Protein AF-W8CDF4-F1 (afdb_monomer_lite)

Organism: Ceratitis capitata (NCBI:txid7213)

Radius of gyration: 38.18 Å; chains: 1; bounding box: 43×51×110 Å

Structure (mmCIF, N/CA/C/O backbone):
data_AF-W8CDF4-F1
#
_entry.id   AF-W8CDF4-F1
#
loop_
_atom_site.group_PDB
_atom_site.id
_atom_site.type_symbol
_atom_site.label_atom_id
_atom_site.label_alt_id
_atom_site.label_comp_id
_atom_site.label_asym_id
_atom_site.label_entity_id
_atom_site.label_seq_id
_atom_site.pdbx_PDB_ins_code
_atom_site.Cartn_x
_atom_site.Cartn_y
_atom_site.Cartn_z
_atom_site.occupancy
_atom_site.B_iso_or_equiv
_atom_site.auth_seq_id
_atom_site.auth_comp_id
_atom_site.auth_asym_id
_atom_site.auth_atom_id
_atom_site.pdbx_PDB_model_num
ATOM 1 N N . MET A 1 1 ? 21.064 -39.417 17.242 1.00 45.31 1 MET A N 1
ATOM 2 C CA . MET A 1 1 ? 21.435 -37.992 17.401 1.00 45.31 1 MET A CA 1
ATOM 3 C C . MET A 1 1 ? 20.178 -37.207 17.745 1.00 45.31 1 MET A C 1
ATOM 5 O O . MET A 1 1 ? 19.441 -36.802 16.860 1.00 45.31 1 MET A O 1
ATOM 9 N N . ILE A 1 2 ? 19.868 -37.116 19.037 1.00 52.75 2 ILE A N 1
ATOM 10 C CA . ILE A 1 2 ? 18.638 -36.526 19.578 1.00 52.75 2 ILE A CA 1
ATOM 11 C C . ILE A 1 2 ? 19.080 -35.699 20.784 1.00 52.75 2 ILE A C 1
ATOM 13 O O . ILE A 1 2 ? 19.629 -36.291 21.708 1.00 52.75 2 ILE A O 1
ATOM 17 N N . ASN A 1 3 ? 18.894 -34.374 20.740 1.00 48.09 3 ASN A N 1
ATOM 18 C CA . ASN A 1 3 ? 18.614 -33.465 21.871 1.00 48.09 3 ASN A CA 1
ATOM 19 C C . ASN A 1 3 ? 19.157 -32.051 21.618 1.00 48.09 3 ASN A C 1
ATOM 21 O O . ASN A 1 3 ? 20.272 -31.725 22.007 1.00 48.09 3 ASN A O 1
ATOM 25 N N . LEU A 1 4 ? 18.323 -31.174 21.056 1.00 60.66 4 LEU A N 1
ATOM 26 C CA . LEU A 1 4 ? 18.522 -29.725 21.164 1.00 60.66 4 LEU A CA 1
ATOM 27 C C . LEU A 1 4 ? 17.171 -29.024 21.364 1.00 60.66 4 LEU A C 1
ATOM 29 O O . LEU A 1 4 ? 16.698 -28.251 20.540 1.00 60.66 4 LEU A O 1
ATOM 33 N N . ARG A 1 5 ? 16.490 -29.372 22.461 1.00 59.34 5 ARG A N 1
ATOM 34 C CA . ARG A 1 5 ? 15.192 -28.794 22.852 1.00 59.34 5 ARG A CA 1
ATOM 35 C C . ARG A 1 5 ? 15.085 -28.620 24.368 1.00 59.34 5 ARG A C 1
ATOM 37 O O . ARG A 1 5 ? 14.138 -29.084 24.986 1.00 59.34 5 ARG A O 1
ATOM 44 N N . ARG A 1 6 ? 16.065 -27.978 25.006 1.00 59.72 6 ARG A N 1
ATOM 45 C CA . ARG A 1 6 ? 15.986 -27.644 26.441 1.00 59.72 6 ARG A CA 1
ATOM 46 C C . ARG A 1 6 ? 16.781 -26.380 26.764 1.00 59.72 6 ARG A C 1
ATOM 48 O O . ARG A 1 6 ? 17.842 -26.497 27.350 1.00 59.72 6 ARG A O 1
ATOM 55 N N . ASN A 1 7 ? 16.309 -25.196 26.355 1.00 60.91 7 ASN A N 1
ATOM 56 C CA . ASN A 1 7 ? 16.620 -23.945 27.075 1.00 60.91 7 ASN A CA 1
ATOM 57 C C . ASN A 1 7 ? 15.863 -22.715 26.550 1.00 60.91 7 ASN A C 1
ATOM 59 O O . ASN A 1 7 ? 16.449 -21.729 26.118 1.00 60.91 7 ASN A O 1
ATOM 63 N N . TRP A 1 8 ? 14.533 -22.746 26.613 1.00 52.78 8 TRP A N 1
ATOM 64 C CA . TRP A 1 8 ? 13.737 -21.523 26.428 1.00 52.78 8 TRP A CA 1
ATOM 65 C C . TRP A 1 8 ? 12.799 -21.221 27.599 1.00 52.78 8 TRP A C 1
ATOM 67 O O . TRP A 1 8 ? 12.018 -20.281 27.549 1.00 52.78 8 TRP A O 1
ATOM 77 N N . PHE A 1 9 ? 12.895 -22.002 28.680 1.00 49.03 9 PHE A N 1
ATOM 78 C CA . PHE A 1 9 ? 11.944 -21.964 29.793 1.00 49.03 9 PHE A CA 1
ATOM 79 C C . PHE A 1 9 ? 12.512 -21.391 31.101 1.00 49.03 9 PHE A C 1
ATOM 81 O O . PHE A 1 9 ? 11.859 -21.458 32.134 1.00 49.03 9 PHE A O 1
ATOM 88 N N . THR A 1 10 ? 13.712 -20.805 31.081 1.00 55.94 10 THR A N 1
ATOM 89 C CA . THR A 1 10 ? 14.345 -20.201 32.271 1.00 55.94 10 THR A CA 1
ATOM 90 C C . THR A 1 10 ? 14.411 -18.674 32.231 1.00 55.94 10 THR A C 1
ATOM 92 O O . THR A 1 10 ? 14.919 -18.065 33.167 1.00 55.94 10 THR A O 1
ATOM 95 N N . PHE A 1 11 ? 13.850 -18.029 31.201 1.00 51.00 11 PHE A N 1
ATOM 96 C CA . PHE A 1 11 ? 13.780 -16.562 31.122 1.00 51.00 11 PHE A CA 1
ATOM 97 C C . PHE A 1 11 ? 12.501 -15.970 31.746 1.00 51.00 11 PHE A C 1
ATOM 99 O O . PHE A 1 11 ? 12.376 -14.759 31.892 1.00 51.00 11 PHE A O 1
ATOM 106 N N . ILE A 1 12 ? 11.552 -16.814 32.164 1.00 56.56 12 ILE A N 1
ATOM 107 C CA . ILE A 1 12 ? 10.276 -16.384 32.749 1.00 56.56 12 ILE A CA 1
ATOM 108 C C . ILE A 1 12 ? 10.202 -16.867 34.201 1.00 56.56 12 ILE A C 1
ATOM 110 O O . ILE A 1 12 ? 9.399 -17.723 34.554 1.00 56.56 12 ILE A O 1
ATOM 114 N N . LEU A 1 13 ? 11.057 -16.320 35.065 1.00 54.34 13 LEU A N 1
ATOM 115 C CA . LEU A 1 13 ? 10.781 -16.290 36.502 1.00 54.34 13 LEU A CA 1
ATOM 116 C C . LEU A 1 13 ? 10.901 -14.844 36.999 1.00 54.34 13 LEU A C 1
ATOM 118 O O . LEU A 1 13 ? 11.993 -14.272 36.949 1.00 54.34 13 LEU A O 1
ATOM 122 N N . PRO A 1 14 ? 9.815 -14.229 37.500 1.00 52.03 14 PRO A N 1
ATOM 123 C CA . PRO A 1 14 ? 9.914 -12.944 38.164 1.00 52.03 14 PRO A CA 1
ATOM 124 C C . PRO A 1 14 ? 10.648 -13.128 39.495 1.00 52.03 14 PRO A C 1
ATOM 126 O O . PRO A 1 14 ? 10.279 -13.940 40.343 1.00 52.03 14 PRO A O 1
ATOM 129 N N . LYS A 1 15 ? 11.713 -12.345 39.658 1.00 59.00 15 LYS A N 1
ATOM 130 C CA . LYS A 1 15 ? 12.520 -12.229 40.872 1.00 59.00 15 LYS A CA 1
ATOM 131 C C . LYS A 1 15 ? 11.612 -11.995 42.086 1.00 59.00 15 LYS A C 1
ATOM 133 O O . LYS A 1 15 ? 10.796 -11.074 42.094 1.00 59.00 15 LYS A O 1
ATOM 138 N N . ALA A 1 16 ? 11.768 -12.853 43.092 1.00 55.53 16 ALA A N 1
ATOM 139 C CA . ALA A 1 16 ? 11.028 -12.861 44.346 1.00 55.53 16 ALA A CA 1
ATOM 140 C C . ALA A 1 16 ? 10.880 -11.453 44.957 1.00 55.53 16 ALA A C 1
ATOM 142 O O . ALA A 1 16 ? 11.862 -10.778 45.273 1.00 55.53 16 ALA A O 1
ATOM 143 N N . ARG A 1 17 ? 9.630 -11.019 45.143 1.00 53.47 17 ARG A N 1
ATOM 144 C CA . ARG A 1 17 ? 9.269 -9.777 45.832 1.00 53.47 17 ARG A CA 1
ATOM 145 C C . ARG A 1 17 ? 9.309 -10.035 47.342 1.00 53.47 17 ARG A C 1
ATOM 147 O O . ARG A 1 17 ? 8.449 -10.732 47.873 1.00 53.47 17 ARG A O 1
ATOM 154 N N . LYS A 1 18 ? 10.324 -9.491 48.023 1.00 54.19 18 LYS A N 1
ATOM 155 C CA . LYS A 1 18 ? 10.425 -9.461 49.493 1.00 54.19 18 LYS A CA 1
ATOM 156 C C . LYS A 1 18 ? 9.148 -8.858 50.094 1.00 54.19 18 LYS A C 1
ATOM 158 O O . LYS A 1 18 ? 8.781 -7.736 49.756 1.00 54.19 18 LYS A O 1
ATOM 163 N N . GLN A 1 19 ? 8.519 -9.597 51.005 1.00 45.97 19 GLN A N 1
ATOM 164 C CA . GLN A 1 19 ? 7.455 -9.117 51.886 1.00 45.97 19 GLN A CA 1
ATOM 165 C C . GLN A 1 19 ? 8.044 -8.072 52.848 1.00 45.97 19 GLN A C 1
ATOM 167 O O . GLN A 1 19 ? 8.821 -8.399 53.746 1.00 45.97 19 GLN A O 1
ATOM 172 N N . GLY A 1 20 ? 7.726 -6.800 52.610 1.00 46.56 20 GLY A N 1
ATOM 173 C CA . GLY A 1 20 ? 8.010 -5.696 53.522 1.00 46.56 20 GLY A CA 1
ATOM 174 C C . GLY A 1 20 ? 6.997 -5.678 54.664 1.00 46.56 20 GLY A C 1
ATOM 175 O O . GLY A 1 20 ? 5.800 -5.830 54.445 1.00 46.56 20 GLY A O 1
ATOM 176 N N . LYS A 1 21 ? 7.515 -5.527 55.882 1.00 45.66 21 LYS A N 1
ATOM 177 C CA . LYS A 1 21 ? 6.813 -5.550 57.168 1.00 45.66 21 LYS A CA 1
ATOM 178 C C . LYS A 1 21 ? 5.630 -4.573 57.202 1.00 45.66 21 LYS A C 1
ATOM 180 O O . LYS A 1 21 ? 5.764 -3.414 56.822 1.00 45.66 21 LYS A O 1
ATOM 185 N N . MET A 1 22 ? 4.501 -5.057 57.715 1.00 45.03 22 MET A N 1
ATOM 186 C CA . MET A 1 22 ? 3.308 -4.272 58.024 1.00 45.03 22 MET A CA 1
ATOM 187 C C . MET A 1 22 ? 3.648 -3.220 59.086 1.00 45.03 22 MET A C 1
ATOM 189 O O . MET A 1 22 ? 3.918 -3.570 60.234 1.00 45.03 22 MET A O 1
ATOM 193 N N . SER A 1 23 ? 3.635 -1.939 58.720 1.00 52.31 23 SER A N 1
ATOM 194 C CA . SER A 1 23 ? 3.511 -0.860 59.694 1.00 52.31 23 SER A CA 1
ATOM 195 C C . SER A 1 23 ? 2.032 -0.710 60.047 1.00 52.31 23 SER A C 1
ATOM 197 O O . SER A 1 23 ? 1.179 -0.449 59.198 1.00 52.31 23 SER A O 1
ATOM 199 N N . THR A 1 24 ? 1.710 -0.908 61.320 1.00 56.47 24 THR A N 1
ATOM 200 C CA . THR A 1 24 ? 0.414 -0.554 61.897 1.00 56.47 24 THR A CA 1
ATOM 201 C C . THR A 1 24 ? 0.324 0.969 61.971 1.00 56.47 24 THR A C 1
ATOM 203 O O . THR A 1 24 ? 0.667 1.575 62.983 1.00 56.47 24 THR A O 1
ATOM 206 N N . ALA A 1 25 ? -0.079 1.600 60.869 1.00 54.47 25 ALA A N 1
ATOM 207 C CA . ALA A 1 25 ? -0.379 3.023 60.838 1.00 54.47 25 ALA A CA 1
ATOM 208 C C . ALA A 1 25 ? -1.721 3.274 61.545 1.00 54.47 25 ALA A C 1
ATOM 210 O O . ALA A 1 25 ? -2.770 2.766 61.142 1.00 54.47 25 ALA A O 1
ATOM 211 N N . SER A 1 26 ? -1.672 4.046 62.627 1.00 53.62 26 SER A N 1
ATOM 212 C CA . SER A 1 26 ? -2.832 4.581 63.329 1.00 53.62 26 SER A CA 1
ATOM 213 C C . SER A 1 26 ? -3.689 5.428 62.377 1.00 53.62 26 SER A C 1
ATOM 215 O O . SER A 1 26 ? -3.189 6.280 61.646 1.00 53.62 26 SER A O 1
ATOM 217 N N . LYS A 1 27 ? -5.005 5.182 62.364 1.00 54.00 27 LYS A N 1
ATOM 218 C CA . LYS A 1 27 ? -5.968 5.956 61.567 1.00 54.00 27 LYS A CA 1
ATOM 219 C C . LYS A 1 27 ? -6.146 7.356 62.181 1.00 54.00 27 LYS A C 1
ATOM 221 O O . LYS A 1 27 ? -6.582 7.423 63.333 1.00 54.00 27 LYS A O 1
ATOM 226 N N . PRO A 1 28 ? -5.912 8.464 61.452 1.00 56.19 28 PRO A N 1
ATOM 227 C CA . PRO A 1 28 ? -6.396 9.768 61.888 1.00 56.19 28 PRO A CA 1
ATOM 228 C C . PRO A 1 28 ? -7.931 9.786 61.796 1.00 56.19 28 PRO A C 1
ATOM 230 O O . PRO A 1 28 ? -8.514 9.532 60.739 1.00 56.19 28 PRO A O 1
ATOM 233 N N . LYS A 1 29 ? -8.601 10.048 62.923 1.00 55.38 29 LYS A N 1
ATOM 234 C CA . LYS A 1 29 ? -10.051 10.277 62.972 1.00 55.38 29 LYS A CA 1
ATOM 235 C C . LYS A 1 29 ? -10.336 11.634 62.317 1.00 55.38 29 LYS A C 1
ATOM 237 O O . LYS A 1 29 ? -9.898 12.647 62.849 1.00 55.38 29 LYS A O 1
ATOM 242 N N . GLY A 1 30 ? -11.049 11.650 61.185 1.00 63.34 30 GLY A N 1
ATOM 243 C CA . GLY A 1 30 ? -11.570 12.895 60.596 1.00 63.34 30 GLY A CA 1
ATOM 244 C C . GLY A 1 30 ? -11.452 13.082 59.079 1.00 63.34 30 GLY A C 1
ATOM 245 O O . GLY A 1 30 ? -11.533 14.217 58.629 1.00 63.34 30 GLY A O 1
ATOM 246 N N . GLN A 1 31 ? -11.265 12.032 58.270 1.00 64.62 31 GLN A N 1
ATOM 247 C CA . GLN A 1 31 ? -11.352 12.163 56.806 1.00 64.62 31 GLN A CA 1
ATOM 248 C C . GLN A 1 31 ? -12.710 11.646 56.301 1.00 64.62 31 GLN A C 1
ATOM 250 O O . GLN A 1 31 ? -13.099 10.540 56.694 1.00 64.62 31 GLN A O 1
ATOM 255 N N . PRO A 1 32 ? -13.443 12.401 55.449 1.00 71.44 32 PRO A N 1
ATOM 256 C CA . PRO A 1 32 ? -14.616 11.863 54.765 1.00 71.44 32 PRO A CA 1
ATOM 257 C C . PRO A 1 32 ? -14.196 10.642 53.931 1.00 71.44 32 PRO A C 1
ATOM 259 O O . PRO A 1 32 ? -13.045 10.584 53.487 1.00 71.44 32 PRO A O 1
ATOM 262 N N . PRO A 1 33 ? -15.089 9.653 53.733 1.00 72.81 33 PRO A N 1
ATOM 263 C CA . PRO A 1 33 ? -14.744 8.412 53.047 1.00 72.81 33 PRO A CA 1
ATOM 264 C C . PRO A 1 33 ? -14.064 8.711 51.701 1.00 72.81 33 PRO A C 1
ATOM 266 O O . PRO A 1 33 ? -14.503 9.632 51.000 1.00 72.81 33 PRO A O 1
ATOM 269 N N . PRO A 1 34 ? -12.999 7.971 51.326 1.00 70.75 34 PRO A N 1
ATOM 270 C CA . PRO A 1 34 ? -12.363 8.151 50.030 1.00 70.75 34 PRO A CA 1
ATOM 271 C C . PRO A 1 34 ? -13.440 8.000 48.961 1.00 70.75 34 PRO A C 1
ATOM 273 O O . PRO A 1 34 ? -14.129 6.980 48.906 1.00 70.75 34 PRO A O 1
ATOM 276 N N . LYS A 1 35 ? -13.623 9.048 48.150 1.00 67.50 35 LYS A N 1
ATOM 277 C CA . LYS A 1 35 ? -14.552 9.031 47.020 1.00 67.50 35 LYS A CA 1
ATOM 278 C C . LYS A 1 35 ? -14.172 7.823 46.169 1.00 67.50 35 LYS A C 1
ATOM 280 O O . LYS A 1 35 ? -13.078 7.797 45.607 1.00 67.50 35 LYS A O 1
ATOM 285 N N . LEU A 1 36 ? -15.032 6.804 46.151 1.00 65.38 36 LEU A N 1
ATOM 286 C CA . LEU A 1 36 ? -14.841 5.616 45.322 1.00 65.38 36 LEU A CA 1
ATOM 287 C C . LEU A 1 36 ? -14.533 6.092 43.893 1.00 65.38 36 LEU A C 1
ATOM 289 O O . LEU A 1 36 ? -15.204 7.024 43.429 1.00 65.38 36 LEU A O 1
ATOM 293 N N . PRO A 1 37 ? -13.524 5.523 43.205 1.00 64.75 37 PRO A N 1
ATOM 294 C CA . PRO A 1 37 ? -13.224 5.936 41.843 1.00 64.75 37 PRO A CA 1
ATOM 295 C C . PRO A 1 37 ? -14.497 5.791 40.995 1.00 64.75 37 PRO A C 1
ATOM 297 O O . PRO A 1 37 ? -15.246 4.826 41.191 1.00 64.75 37 PRO A O 1
ATOM 300 N N . PRO A 1 38 ? -14.788 6.759 40.108 1.00 68.75 38 PRO A N 1
ATOM 301 C CA . PRO A 1 38 ? -16.059 6.823 39.403 1.00 68.75 38 PRO A CA 1
ATOM 302 C C . PRO A 1 38 ? -16.352 5.499 38.684 1.00 68.75 38 PRO A C 1
ATOM 304 O O . PRO A 1 38 ? -15.612 5.077 37.803 1.00 68.75 38 PRO A O 1
ATOM 307 N N . GLN A 1 39 ? -17.462 4.885 39.110 1.00 66.56 39 GLN A N 1
ATOM 308 C CA . GLN A 1 39 ? -18.132 3.692 38.580 1.00 66.56 39 GLN A CA 1
ATOM 309 C C . GLN A 1 39 ? -17.306 2.396 38.630 1.00 66.56 39 GLN A C 1
ATOM 311 O O . GLN A 1 39 ? -16.483 2.139 37.772 1.00 66.56 39 GLN A O 1
ATOM 316 N N . LEU A 1 40 ? -17.576 1.514 39.599 1.00 68.19 40 LEU A N 1
ATOM 317 C CA . LEU A 1 40 ? -16.976 0.167 39.689 1.00 68.19 40 LEU A CA 1
ATOM 318 C C . LEU A 1 40 ? -17.716 -0.888 38.839 1.00 68.19 40 LEU A C 1
ATOM 320 O O . LEU A 1 40 ? -17.178 -1.961 38.582 1.00 68.19 40 LEU A O 1
ATOM 324 N N . MET A 1 41 ? -18.931 -0.581 38.373 1.00 61.06 41 MET A N 1
ATOM 325 C CA . MET A 1 41 ? -19.806 -1.495 37.630 1.00 61.06 41 MET A CA 1
ATOM 326 C C . MET A 1 41 ? -20.114 -0.886 36.256 1.00 61.06 41 MET A C 1
ATOM 328 O O . MET A 1 41 ? -20.687 0.196 36.215 1.00 61.06 41 MET A O 1
ATOM 332 N N . HIS A 1 42 ? -19.749 -1.591 35.170 1.00 64.00 42 HIS A N 1
ATOM 333 C CA . HIS A 1 42 ? -19.799 -1.243 33.720 1.00 64.00 42 HIS A CA 1
ATOM 334 C C . HIS A 1 42 ? -18.456 -0.965 33.009 1.00 64.00 42 HIS A C 1
ATOM 336 O O . HIS A 1 42 ? -18.420 -0.960 31.775 1.00 64.00 42 HIS A O 1
ATOM 342 N N . ASN A 1 43 ? -17.330 -0.870 33.725 1.00 77.62 43 ASN A N 1
ATOM 343 C CA . ASN A 1 43 ? -16.019 -0.615 33.099 1.00 77.62 43 ASN A CA 1
ATOM 344 C C . ASN A 1 43 ? -15.564 -1.716 32.134 1.00 77.62 43 ASN A C 1
ATOM 346 O O . ASN A 1 43 ? -15.033 -1.416 31.068 1.00 77.62 43 ASN A O 1
ATOM 350 N N . HIS A 1 44 ? -15.806 -2.988 32.469 1.00 82.12 44 HIS A N 1
ATOM 351 C CA . HIS A 1 44 ? -15.404 -4.121 31.630 1.00 82.12 44 HIS A CA 1
ATOM 352 C C . HIS A 1 44 ? -16.057 -4.069 30.240 1.00 82.12 44 HIS A C 1
ATOM 354 O O . HIS A 1 44 ? -15.377 -4.224 29.229 1.00 82.12 44 HIS A O 1
ATOM 360 N N . ARG A 1 45 ? -17.367 -3.786 30.168 1.00 84.12 45 ARG A N 1
ATOM 361 C CA . ARG A 1 45 ? -18.096 -3.707 28.891 1.00 84.12 45 ARG A CA 1
ATOM 362 C C . ARG A 1 45 ? -17.608 -2.530 28.047 1.00 84.12 45 ARG A C 1
ATOM 364 O O . ARG A 1 45 ? -17.397 -2.685 26.849 1.00 84.12 45 ARG A O 1
ATOM 371 N N . GLN A 1 46 ? -17.380 -1.373 28.665 1.00 85.75 46 GLN A N 1
ATOM 372 C CA . GLN A 1 46 ? -16.849 -0.201 27.965 1.00 85.75 46 GLN A CA 1
ATOM 373 C C . GLN A 1 46 ? -15.393 -0.394 27.507 1.00 85.75 46 GLN A C 1
ATOM 375 O O . GLN A 1 46 ? -15.012 0.138 26.464 1.00 85.75 46 GLN A O 1
ATOM 380 N N . MET A 1 47 ? -14.581 -1.151 28.254 1.00 86.12 47 MET A N 1
ATOM 381 C CA . MET A 1 47 ? -13.225 -1.550 27.852 1.00 86.12 47 MET A CA 1
ATOM 382 C C . MET A 1 47 ? -13.230 -2.574 26.712 1.00 86.12 47 MET A C 1
ATOM 384 O O . MET A 1 47 ? -12.448 -2.450 25.774 1.00 86.12 47 MET A O 1
ATOM 388 N N . ALA A 1 48 ? -14.138 -3.548 26.733 1.00 90.25 48 ALA A N 1
ATOM 389 C CA . ALA A 1 48 ? -14.270 -4.504 25.639 1.00 90.25 48 ALA A CA 1
ATOM 390 C C . ALA A 1 48 ? -14.691 -3.803 24.336 1.00 90.25 48 ALA A C 1
ATOM 392 O O . ALA A 1 48 ? -14.060 -3.998 23.301 1.00 90.25 48 ALA A O 1
ATOM 393 N N . LEU A 1 49 ? -15.693 -2.920 24.391 1.00 91.50 49 LEU A N 1
ATOM 394 C CA . LEU A 1 49 ? -16.192 -2.221 23.202 1.00 91.50 49 LEU A CA 1
ATOM 395 C C . LEU A 1 49 ? -15.145 -1.297 22.569 1.00 91.50 49 LEU A C 1
ATOM 397 O O . LEU A 1 49 ? -14.986 -1.313 21.351 1.00 91.50 49 LEU A O 1
ATOM 401 N N . ARG A 1 50 ? -14.386 -0.538 23.374 1.00 91.88 50 ARG A N 1
ATOM 402 C CA . ARG A 1 50 ? -13.297 0.302 22.840 1.00 91.88 50 ARG A CA 1
ATOM 403 C C . ARG A 1 50 ? -12.191 -0.544 22.200 1.00 91.88 50 ARG A C 1
ATOM 405 O O . ARG A 1 50 ? -11.696 -0.183 21.141 1.00 91.88 50 ARG A O 1
ATOM 412 N N . ASN A 1 51 ? -11.850 -1.691 22.789 1.00 94.50 51 ASN 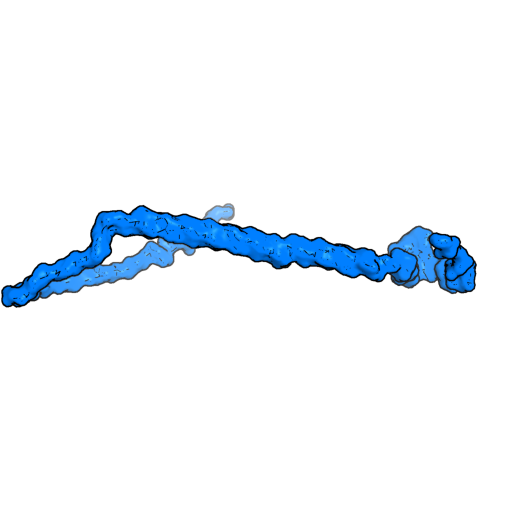A N 1
ATOM 413 C CA . ASN A 1 51 ? -10.814 -2.568 22.245 1.00 94.50 51 ASN A CA 1
ATOM 414 C C . ASN A 1 51 ? -11.261 -3.201 20.923 1.00 94.50 51 ASN A C 1
ATOM 416 O O . ASN A 1 51 ? -10.478 -3.252 19.979 1.00 94.50 51 ASN A O 1
ATOM 420 N N . VAL A 1 52 ? -12.526 -3.621 20.827 1.00 95.38 52 VAL A N 1
ATOM 421 C CA . VAL A 1 52 ? -13.112 -4.130 19.578 1.00 95.38 52 VAL A CA 1
ATOM 422 C C . VAL A 1 52 ? -13.144 -3.036 18.508 1.00 95.38 52 VAL A C 1
ATOM 424 O O . VAL A 1 52 ? -12.761 -3.297 17.373 1.00 95.38 52 VAL A O 1
ATOM 427 N N . ALA A 1 53 ? -13.520 -1.802 18.859 1.00 95.62 53 ALA A N 1
ATOM 428 C CA . ALA A 1 53 ? -13.512 -0.681 17.918 1.00 95.62 53 ALA A CA 1
ATOM 429 C C . ALA A 1 53 ? -12.100 -0.390 17.37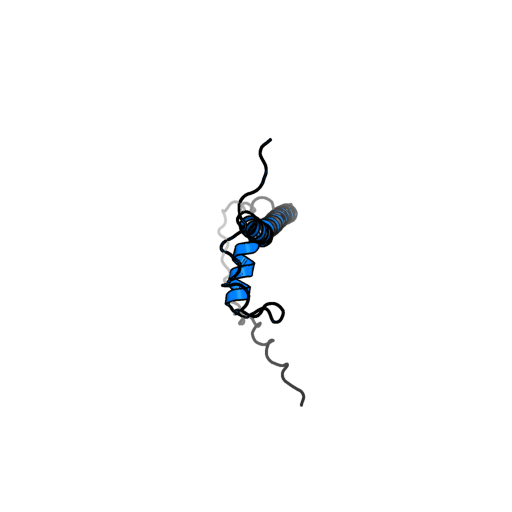7 1.00 95.62 53 ALA A C 1
ATOM 431 O O . ALA A 1 53 ? -11.920 -0.226 16.170 1.00 95.62 53 ALA A O 1
ATOM 432 N N . VAL A 1 54 ? -11.086 -0.398 18.249 1.00 96.75 54 VAL A N 1
ATOM 433 C CA . VAL A 1 54 ? -9.680 -0.236 17.846 1.00 96.75 54 VAL A CA 1
ATOM 434 C C . VAL A 1 54 ? -9.213 -1.407 16.979 1.00 96.75 54 VAL A C 1
ATOM 436 O O . VAL A 1 54 ? -8.529 -1.181 15.984 1.00 96.75 54 VAL A O 1
ATOM 439 N N . ALA A 1 55 ? -9.604 -2.641 17.306 1.00 96.25 55 ALA A N 1
ATOM 440 C CA . ALA A 1 55 ? -9.260 -3.823 16.517 1.00 96.25 55 ALA A CA 1
ATOM 441 C C . ALA A 1 55 ? -9.886 -3.795 15.113 1.00 96.25 55 ALA A C 1
ATOM 443 O O . ALA A 1 55 ? -9.219 -4.114 14.132 1.00 96.25 55 ALA A O 1
ATOM 444 N N . VAL A 1 56 ? -11.146 -3.371 14.990 1.00 97.06 56 VAL A N 1
ATOM 445 C CA . VAL A 1 56 ? -11.801 -3.215 13.682 1.00 97.06 56 VAL A CA 1
ATOM 446 C C . VAL A 1 56 ? -11.131 -2.100 12.879 1.00 97.06 56 VAL A C 1
ATOM 448 O O . VAL A 1 56 ? -10.829 -2.289 11.700 1.00 97.06 56 VAL A O 1
ATOM 451 N N . GLY A 1 57 ? -10.832 -0.965 13.518 1.00 97.44 57 GLY A N 1
ATOM 452 C CA . GLY A 1 57 ? -10.117 0.137 12.876 1.00 97.44 57 GLY A CA 1
ATOM 453 C C . GLY A 1 57 ? -8.733 -0.278 12.371 1.00 97.44 57 GLY A C 1
ATOM 454 O O . GLY A 1 57 ? -8.381 0.015 11.228 1.00 97.44 57 GLY A O 1
ATOM 455 N N . SER A 1 58 ? -7.967 -1.015 13.177 1.00 95.75 58 SER A N 1
ATOM 456 C CA . SER A 1 58 ? -6.632 -1.479 12.792 1.00 95.75 58 SER A CA 1
ATOM 457 C C . SER A 1 58 ? -6.672 -2.555 11.706 1.00 95.75 58 SER A C 1
ATOM 459 O O . SER A 1 58 ? -5.836 -2.526 10.804 1.00 95.75 58 SER A O 1
ATOM 461 N N . ALA A 1 59 ? -7.663 -3.452 11.724 1.00 96.50 59 ALA A N 1
ATOM 462 C CA . ALA A 1 59 ? -7.856 -4.451 10.676 1.00 96.50 59 ALA A CA 1
ATOM 463 C C . ALA A 1 59 ? -8.170 -3.799 9.318 1.00 96.50 59 ALA A C 1
ATOM 465 O O . ALA A 1 59 ? -7.543 -4.134 8.309 1.00 96.50 59 ALA A O 1
ATOM 466 N N . LEU A 1 60 ? -9.087 -2.826 9.292 1.00 96.69 60 LEU A N 1
ATOM 467 C CA . LEU A 1 60 ? -9.408 -2.072 8.077 1.00 96.69 60 LEU A CA 1
ATOM 468 C C . LEU A 1 60 ? -8.209 -1.256 7.589 1.00 96.69 60 LEU A C 1
ATOM 470 O O . LEU A 1 60 ? -7.920 -1.244 6.391 1.00 96.69 60 LEU A O 1
ATOM 474 N N . PHE A 1 61 ? -7.475 -0.627 8.507 1.00 97.06 61 PHE A N 1
ATOM 475 C CA . PHE A 1 61 ? -6.268 0.120 8.171 1.00 97.06 61 PHE A CA 1
ATOM 476 C C . PHE A 1 61 ? -5.192 -0.781 7.558 1.00 97.06 61 PHE A C 1
ATOM 478 O O . PHE A 1 61 ? -4.632 -0.445 6.516 1.00 97.06 61 PHE A O 1
ATOM 485 N N . ALA A 1 62 ? -4.940 -1.952 8.147 1.00 95.00 62 ALA A N 1
ATOM 486 C CA . ALA A 1 62 ? -3.977 -2.917 7.627 1.00 95.00 62 ALA A CA 1
ATOM 487 C C . ALA A 1 62 ? -4.370 -3.422 6.228 1.00 95.00 62 ALA A C 1
ATOM 489 O O . ALA A 1 62 ? -3.533 -3.449 5.322 1.00 95.00 62 ALA A O 1
ATOM 490 N N . ALA A 1 63 ? -5.647 -3.758 6.020 1.00 94.50 63 ALA A N 1
ATOM 491 C CA . ALA A 1 63 ? -6.154 -4.178 4.715 1.00 94.50 63 ALA A CA 1
ATOM 492 C C . ALA A 1 63 ? -6.028 -3.063 3.662 1.00 94.50 63 ALA A C 1
ATOM 494 O O . ALA A 1 63 ? -5.579 -3.309 2.537 1.00 94.50 63 ALA A O 1
ATOM 495 N N . MET A 1 64 ? -6.368 -1.824 4.029 1.00 95.12 64 MET A N 1
ATOM 496 C CA . MET A 1 64 ? -6.246 -0.662 3.151 1.00 95.12 64 MET A CA 1
ATOM 497 C C . MET A 1 64 ? -4.783 -0.380 2.798 1.00 95.12 64 MET A C 1
ATOM 499 O O . MET A 1 64 ? -4.459 -0.211 1.620 1.00 95.12 64 MET A O 1
ATOM 503 N N . ALA A 1 65 ? -3.892 -0.395 3.790 1.00 95.44 65 ALA A N 1
ATOM 504 C CA . ALA A 1 65 ? -2.461 -0.211 3.591 1.00 95.44 65 ALA A CA 1
ATOM 505 C C . ALA A 1 65 ? -1.901 -1.275 2.640 1.00 95.44 65 ALA A C 1
ATOM 507 O O . ALA A 1 65 ? -1.260 -0.936 1.646 1.00 95.44 65 ALA A O 1
ATOM 508 N N . PHE A 1 66 ? -2.213 -2.554 2.860 1.00 94.69 66 PHE A N 1
ATOM 509 C CA . PHE A 1 66 ? -1.753 -3.626 1.979 1.00 94.69 66 PHE A CA 1
ATOM 510 C C . PHE A 1 66 ? -2.297 -3.479 0.550 1.00 94.69 66 PHE A C 1
ATOM 512 O O . PHE A 1 66 ? -1.565 -3.646 -0.429 1.00 94.69 66 PHE A O 1
ATOM 519 N N . HIS A 1 67 ? -3.564 -3.093 0.396 1.00 92.25 67 HIS A N 1
ATOM 520 C CA . HIS A 1 67 ? -4.152 -2.882 -0.922 1.00 92.25 67 HIS A CA 1
ATOM 521 C C . HIS A 1 67 ? -3.486 -1.720 -1.683 1.00 92.25 67 HIS A C 1
ATOM 523 O O . HIS A 1 67 ? -3.203 -1.841 -2.881 1.00 92.25 67 HIS A O 1
ATOM 529 N N . LEU A 1 68 ? -3.202 -0.608 -1.001 1.00 93.94 68 LEU A N 1
ATOM 530 C CA . LEU A 1 68 ? -2.571 0.565 -1.606 1.00 93.94 68 LEU A CA 1
ATOM 531 C C . LEU A 1 68 ? -1.079 0.353 -1.886 1.00 93.94 68 LEU A C 1
ATOM 533 O O . LEU A 1 68 ? -0.629 0.694 -2.977 1.00 93.94 68 LEU A O 1
ATOM 537 N N . LEU A 1 69 ? -0.326 -0.223 -0.947 1.00 92.62 69 LEU A N 1
ATOM 538 C CA . LEU A 1 69 ? 1.124 -0.397 -1.079 1.00 92.62 69 LEU A CA 1
ATOM 539 C C . LEU A 1 69 ? 1.532 -1.634 -1.880 1.00 92.62 69 LEU A C 1
ATOM 541 O O . LEU A 1 69 ? 2.615 -1.634 -2.454 1.00 92.62 69 LEU A O 1
ATOM 545 N N . HIS A 1 70 ? 0.715 -2.686 -1.938 1.00 91.94 70 HIS A N 1
ATOM 546 C CA . HIS A 1 70 ? 1.101 -3.919 -2.630 1.00 91.94 70 HIS A CA 1
ATOM 547 C C . HIS A 1 70 ? 0.364 -4.109 -3.957 1.00 91.94 70 HIS A C 1
ATOM 549 O O . HIS A 1 70 ? 0.987 -4.322 -5.000 1.00 91.94 70 HIS A O 1
ATOM 555 N N . ASN A 1 71 ? -0.967 -3.997 -3.953 1.00 89.25 71 ASN A N 1
ATOM 556 C CA . ASN A 1 71 ? -1.771 -4.358 -5.123 1.00 89.25 71 ASN A CA 1
ATOM 557 C C . ASN A 1 71 ? -1.788 -3.258 -6.189 1.00 89.25 71 ASN A C 1
ATOM 559 O O . ASN A 1 71 ? -1.630 -3.540 -7.381 1.00 89.25 71 ASN A O 1
ATOM 563 N N . LYS A 1 72 ? -1.953 -1.994 -5.784 1.00 90.31 72 LYS A N 1
ATOM 564 C CA . LYS A 1 72 ? -1.983 -0.867 -6.728 1.00 90.31 72 LYS A CA 1
ATOM 565 C C . LYS A 1 72 ? -0.665 -0.624 -7.478 1.00 90.31 72 LYS A C 1
ATOM 567 O O . LYS A 1 72 ? -0.751 -0.435 -8.693 1.00 90.31 72 LYS A O 1
ATOM 572 N N . PRO A 1 73 ? 0.537 -0.653 -6.868 1.00 92.31 73 PRO A N 1
ATOM 573 C CA . PRO A 1 73 ? 1.762 -0.390 -7.619 1.00 92.31 73 PRO A CA 1
ATOM 574 C C . PRO A 1 73 ? 2.079 -1.483 -8.633 1.00 92.31 73 PRO A C 1
ATOM 576 O O . PRO A 1 73 ? 2.627 -1.163 -9.681 1.00 92.31 73 PRO A O 1
ATOM 579 N N . LYS A 1 74 ? 1.693 -2.744 -8.387 1.00 90.56 74 LYS A N 1
ATOM 580 C CA . LYS A 1 74 ? 1.806 -3.805 -9.399 1.00 90.56 74 LYS A CA 1
ATOM 581 C C . LYS A 1 74 ? 1.000 -3.441 -10.645 1.00 90.56 74 LYS A C 1
ATOM 583 O O . LYS A 1 74 ? 1.564 -3.347 -11.728 1.00 90.56 74 LYS A O 1
ATOM 588 N N . LYS A 1 75 ? -0.291 -3.136 -10.478 1.00 91.44 75 LYS A N 1
ATOM 589 C CA . LYS A 1 75 ? -1.170 -2.735 -11.591 1.00 91.44 75 LYS A CA 1
ATOM 590 C C . LYS A 1 75 ? -0.681 -1.467 -12.297 1.00 91.44 75 LYS A C 1
ATOM 592 O O . LYS A 1 75 ? -0.709 -1.407 -13.520 1.00 91.44 75 LYS A O 1
ATOM 597 N N . LYS A 1 76 ? -0.198 -0.479 -11.534 1.00 92.56 76 LYS A N 1
ATOM 598 C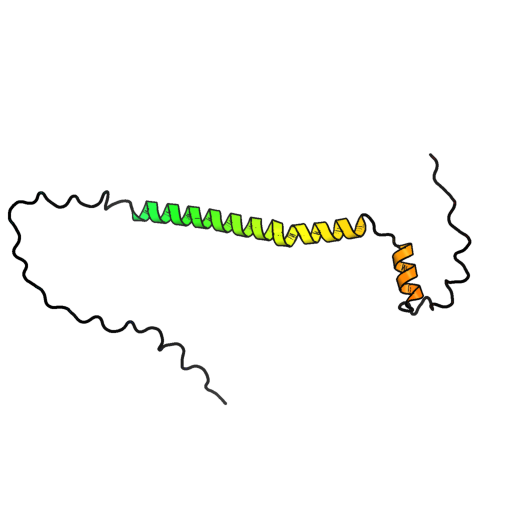 CA . LYS A 1 76 ? 0.369 0.762 -12.075 1.00 92.56 76 LYS A CA 1
ATOM 599 C C . LYS A 1 76 ? 1.610 0.490 -12.929 1.00 92.56 76 LYS A C 1
ATOM 601 O O . LYS A 1 76 ? 1.637 0.931 -14.064 1.00 92.56 76 LYS A O 1
ATOM 606 N N . LYS A 1 77 ? 2.576 -0.294 -12.439 1.00 91.44 77 LYS A N 1
ATOM 607 C CA . LYS A 1 77 ? 3.790 -0.645 -13.197 1.00 91.44 77 LYS A CA 1
ATOM 608 C C . LYS A 1 77 ? 3.474 -1.362 -14.507 1.00 91.44 77 LYS A C 1
ATOM 610 O O . LYS A 1 77 ? 4.043 -1.001 -15.524 1.00 91.44 77 LYS A O 1
ATOM 615 N N . TYR A 1 78 ? 2.557 -2.332 -14.495 1.00 90.50 78 TYR A N 1
ATOM 616 C CA . TYR A 1 78 ? 2.145 -3.015 -15.727 1.00 90.50 78 TYR A CA 1
ATOM 617 C C . TYR A 1 78 ? 1.482 -2.057 -16.719 1.00 90.50 78 TYR A C 1
ATOM 619 O O . TYR A 1 78 ? 1.819 -2.066 -17.897 1.00 90.50 78 TYR A O 1
ATOM 627 N N . ARG A 1 79 ? 0.576 -1.195 -16.250 1.00 93.62 79 ARG A N 1
ATOM 628 C CA . ARG A 1 79 ? -0.065 -0.195 -17.109 1.00 93.62 79 ARG A CA 1
ATOM 629 C C . ARG A 1 79 ? 0.951 0.784 -17.696 1.00 93.62 79 ARG A C 1
ATOM 631 O O . ARG A 1 79 ? 0.908 1.043 -18.888 1.00 93.62 79 ARG A O 1
ATOM 638 N N . ASP A 1 80 ? 1.839 1.312 -16.863 1.00 91.44 80 ASP A N 1
ATOM 639 C CA . ASP A 1 80 ? 2.834 2.304 -17.271 1.00 91.44 80 ASP A CA 1
ATOM 640 C C . ASP A 1 80 ? 3.897 1.669 -18.203 1.00 91.44 80 ASP A C 1
ATOM 642 O O . ASP A 1 80 ? 4.425 2.342 -19.084 1.00 91.44 80 ASP A O 1
ATOM 646 N N . PHE A 1 81 ? 4.175 0.365 -18.054 1.00 90.62 81 PHE A N 1
ATOM 647 C CA . PHE A 1 81 ? 5.019 -0.397 -18.979 1.00 90.62 81 PHE A CA 1
ATOM 648 C C . PHE A 1 81 ? 4.371 -0.487 -20.362 1.00 90.62 81 PHE A C 1
ATOM 650 O O . PHE A 1 81 ? 5.011 -0.128 -21.339 1.00 90.62 81 PHE A O 1
ATOM 657 N N . TYR A 1 82 ? 3.099 -0.894 -20.445 1.00 91.25 82 TYR A N 1
ATOM 658 C CA . TYR A 1 82 ? 2.410 -1.075 -21.728 1.00 91.25 82 TYR A CA 1
ATOM 659 C C . TYR A 1 82 ? 1.885 0.214 -22.367 1.00 91.25 82 TYR A C 1
ATOM 661 O O . TYR A 1 82 ? 1.576 0.204 -23.552 1.00 91.25 82 TYR A O 1
ATOM 669 N N . SER A 1 83 ? 1.791 1.329 -21.638 1.00 91.56 83 SER A N 1
ATOM 670 C CA . SER A 1 83 ? 1.292 2.585 -22.212 1.00 91.56 83 SER A CA 1
ATOM 671 C C . SER A 1 83 ? 2.235 3.203 -23.245 1.00 91.56 83 SER A C 1
ATOM 673 O O . SER A 1 83 ? 1.770 3.902 -24.134 1.00 91.56 83 SER A O 1
ATOM 675 N N . ASN A 1 84 ? 3.543 2.968 -23.119 1.00 89.19 84 ASN A N 1
ATOM 676 C CA . ASN A 1 84 ? 4.567 3.475 -24.041 1.00 89.19 84 ASN A CA 1
ATOM 677 C C . ASN A 1 84 ? 5.436 2.335 -24.597 1.00 89.19 84 ASN A C 1
ATOM 679 O O . ASN A 1 84 ? 6.582 2.560 -24.986 1.00 89.19 84 ASN A O 1
ATOM 683 N N . TYR A 1 85 ? 4.935 1.097 -24.550 1.00 90.69 85 TYR A N 1
ATOM 684 C CA . TYR A 1 85 ? 5.675 -0.057 -25.043 1.00 90.69 85 TYR A CA 1
ATOM 685 C C . TYR A 1 85 ? 5.590 -0.122 -26.562 1.00 90.69 85 TYR A C 1
ATOM 687 O O . TYR A 1 85 ? 4.502 -0.270 -27.112 1.00 90.69 85 TYR A O 1
ATOM 695 N N . ASP A 1 86 ? 6.747 -0.066 -27.211 1.00 91.06 86 ASP A N 1
ATOM 696 C CA . ASP A 1 86 ? 6.886 -0.304 -28.641 1.00 91.06 86 ASP A CA 1
ATOM 697 C C . ASP A 1 86 ? 7.433 -1.730 -28.874 1.00 91.06 86 ASP A C 1
ATOM 699 O O . ASP A 1 86 ? 8.575 -2.022 -28.479 1.00 91.06 86 ASP A O 1
ATOM 703 N N . PRO A 1 87 ? 6.624 -2.644 -29.447 1.00 89.25 87 PRO A N 1
ATOM 704 C CA . PRO A 1 87 ? 7.018 -4.032 -29.648 1.00 89.25 87 PRO A CA 1
ATOM 705 C C . PRO A 1 87 ? 8.192 -4.173 -30.623 1.00 89.25 87 PRO A C 1
ATOM 707 O O . PRO A 1 87 ? 9.088 -4.972 -30.342 1.00 89.25 87 PRO A O 1
ATOM 710 N N . GLU A 1 88 ? 8.247 -3.379 -31.691 1.00 88.38 88 GLU A N 1
ATOM 711 C CA . GLU A 1 88 ? 9.276 -3.490 -32.735 1.00 88.38 88 GLU A CA 1
ATOM 712 C C . GLU A 1 88 ? 10.643 -3.075 -32.191 1.00 88.38 88 GLU A C 1
ATOM 714 O O . GLU A 1 88 ? 11.602 -3.847 -32.240 1.00 88.38 88 GLU A O 1
ATOM 719 N N . LYS A 1 89 ? 10.718 -1.935 -31.498 1.00 88.94 89 LYS A N 1
ATOM 720 C CA . LYS A 1 89 ? 11.955 -1.490 -30.836 1.00 88.94 89 LYS A CA 1
ATOM 721 C C . LYS A 1 89 ? 12.469 -2.479 -29.787 1.00 88.94 89 LYS A C 1
ATOM 723 O O . LYS A 1 89 ? 13.678 -2.650 -29.608 1.00 88.94 89 LYS A O 1
ATOM 728 N N . SER A 1 90 ? 11.562 -3.117 -29.046 1.00 87.00 90 SER A N 1
ATOM 729 C CA . SER A 1 90 ? 11.938 -4.132 -28.056 1.00 87.00 90 SER A CA 1
ATOM 730 C C . SER A 1 90 ? 12.507 -5.391 -28.713 1.00 87.00 90 SER A C 1
ATOM 732 O O . SER A 1 90 ? 13.463 -5.972 -28.194 1.00 87.00 90 SER A O 1
ATOM 734 N N . PHE A 1 91 ? 11.932 -5.772 -29.854 1.00 86.56 91 PHE A N 1
ATOM 735 C CA . PHE A 1 91 ? 12.315 -6.926 -30.645 1.00 86.56 91 PHE A CA 1
ATOM 736 C C . PHE A 1 91 ? 13.674 -6.709 -31.304 1.00 86.56 91 PHE A C 1
ATOM 738 O O . PHE A 1 91 ? 14.560 -7.538 -31.104 1.00 86.56 91 PHE A O 1
ATOM 745 N N . MET A 1 92 ? 13.889 -5.563 -31.953 1.00 84.25 92 MET A N 1
ATOM 746 C CA . MET A 1 92 ? 15.173 -5.232 -32.578 1.00 84.25 92 MET A CA 1
ATOM 747 C C . MET A 1 92 ? 16.310 -5.218 -31.555 1.00 84.25 92 MET A C 1
ATOM 749 O O . MET A 1 92 ? 17.335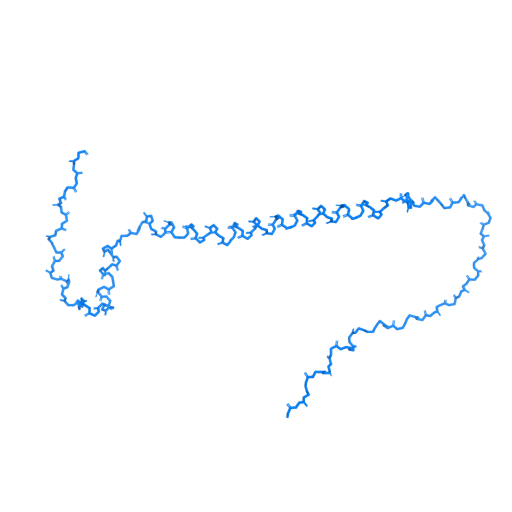 -5.853 -31.774 1.00 84.25 92 MET A O 1
ATOM 753 N N . ARG A 1 93 ? 16.093 -4.664 -30.352 1.00 85.50 93 ARG A N 1
ATOM 754 C CA . ARG A 1 93 ? 17.085 -4.740 -29.260 1.00 85.50 93 ARG A CA 1
ATOM 755 C C . ARG A 1 93 ? 17.419 -6.181 -28.844 1.00 85.50 93 ARG A C 1
ATOM 757 O O . ARG A 1 93 ? 18.544 -6.461 -28.434 1.00 85.50 93 ARG A O 1
ATOM 764 N N . MET A 1 94 ? 16.444 -7.091 -28.874 1.00 82.75 94 MET A N 1
ATOM 765 C CA . MET A 1 94 ? 16.665 -8.502 -28.525 1.00 82.75 94 MET A CA 1
ATOM 766 C C . MET A 1 94 ? 17.328 -9.284 -29.663 1.00 82.75 94 MET A C 1
ATOM 768 O O . MET A 1 94 ? 18.136 -10.177 -29.400 1.00 82.75 94 MET A O 1
ATOM 772 N N . ALA A 1 95 ? 17.013 -8.935 -30.906 1.00 84.19 95 ALA A N 1
ATOM 773 C CA . ALA A 1 95 ? 17.577 -9.558 -32.088 1.00 84.19 95 ALA A CA 1
A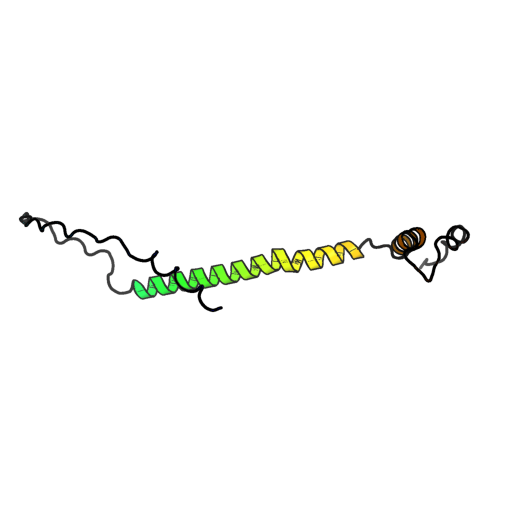TOM 774 C C . ALA A 1 95 ? 19.029 -9.115 -32.328 1.00 84.19 95 ALA A C 1
ATOM 776 O O . ALA A 1 95 ? 19.901 -9.961 -32.508 1.00 84.19 95 ALA A O 1
ATOM 777 N N . GLU A 1 96 ? 19.328 -7.820 -32.183 1.00 80.94 96 GLU A N 1
ATOM 778 C CA . GLU A 1 96 ? 20.696 -7.277 -32.181 1.00 80.94 96 GLU A CA 1
ATOM 779 C C . GLU A 1 96 ? 21.556 -7.876 -31.062 1.00 80.94 96 GLU A C 1
ATOM 781 O O . GLU A 1 96 ? 22.751 -8.106 -31.240 1.00 80.94 96 GLU A O 1
ATOM 786 N N . GLY A 1 97 ? 20.941 -8.161 -29.910 1.00 81.31 97 GLY A N 1
ATOM 787 C CA . GLY A 1 97 ? 21.595 -8.826 -28.785 1.00 81.31 97 GLY A CA 1
ATOM 788 C C . GLY A 1 97 ? 21.883 -10.313 -29.010 1.00 81.31 97 GLY A C 1
ATOM 789 O O . GLY A 1 97 ? 22.473 -10.943 -28.135 1.00 81.31 97 GLY A O 1
ATOM 790 N N . GLY A 1 98 ? 21.458 -10.891 -30.139 1.00 80.88 98 GLY A N 1
ATOM 791 C CA . GLY A 1 98 ? 21.671 -12.303 -30.457 1.00 80.88 98 GLY A CA 1
ATOM 792 C C . GLY A 1 98 ? 20.937 -13.268 -29.521 1.00 80.88 98 GLY A C 1
ATOM 793 O O . GLY A 1 98 ? 21.291 -14.442 -29.452 1.00 80.88 98 GLY A O 1
ATOM 794 N N . TYR A 1 99 ? 19.918 -12.795 -28.793 1.00 81.81 99 TYR A N 1
ATOM 795 C CA . TYR A 1 99 ? 19.140 -13.629 -27.869 1.00 81.81 99 TYR A CA 1
ATOM 796 C C . TYR A 1 99 ? 18.180 -14.581 -28.598 1.00 81.81 99 TYR A C 1
ATOM 798 O O . TYR A 1 99 ? 17.664 -15.523 -27.996 1.00 81.81 99 TYR A O 1
ATOM 806 N N . LEU A 1 100 ? 17.914 -14.337 -29.884 1.00 81.38 100 LEU A N 1
ATOM 807 C CA . LEU A 1 100 ? 16.967 -15.101 -30.686 1.00 81.38 100 LEU A CA 1
ATOM 808 C C . LEU A 1 100 ? 17.706 -16.134 -31.543 1.00 81.38 100 LEU A C 1
ATOM 810 O O . LEU A 1 100 ? 18.352 -15.797 -32.527 1.00 81.38 100 LEU A O 1
ATOM 814 N N . HIS A 1 101 ? 17.554 -17.418 -31.214 1.00 78.44 101 HIS A N 1
ATOM 815 C CA . HIS A 1 101 ? 18.104 -18.517 -32.022 1.00 78.44 101 HIS A CA 1
ATOM 816 C C . HIS A 1 101 ? 17.476 -18.586 -33.428 1.00 78.44 101 HIS A C 1
ATOM 818 O O . HIS A 1 101 ? 18.099 -19.038 -34.381 1.00 78.44 101 HIS A O 1
ATOM 824 N N . SER A 1 102 ? 16.221 -18.152 -33.557 1.00 79.25 102 SER A N 1
ATOM 825 C CA . SER A 1 102 ? 15.469 -18.140 -34.815 1.00 79.25 102 SER A CA 1
ATOM 826 C C . SER A 1 102 ? 15.777 -16.939 -35.712 1.00 79.25 102 SER A C 1
ATOM 828 O O . SER A 1 102 ? 15.424 -16.975 -36.885 1.00 79.25 102 SER A O 1
ATOM 830 N N . CYS A 1 103 ? 16.404 -15.886 -35.183 1.00 67.81 103 CYS A N 1
ATOM 831 C CA . CYS A 1 103 ? 16.735 -14.679 -35.935 1.00 67.81 103 CYS A CA 1
ATOM 832 C C . CYS A 1 103 ? 18.178 -14.272 -35.598 1.00 67.81 103 CYS A C 1
ATOM 834 O O . CYS A 1 103 ? 18.396 -13.546 -34.624 1.00 67.81 103 CYS A O 1
ATOM 836 N N . PRO A 1 104 ? 19.178 -14.816 -36.318 1.00 68.50 104 PRO A N 1
ATOM 837 C CA . PRO A 1 104 ? 20.571 -14.500 -36.050 1.00 68.50 104 PRO A CA 1
ATOM 838 C C . PRO A 1 104 ? 20.827 -12.996 -36.268 1.00 68.50 104 PRO A C 1
ATOM 840 O O . PRO A 1 104 ? 20.305 -12.418 -37.220 1.00 68.50 104 PRO A O 1
ATOM 843 N N . PRO A 1 105 ? 21.672 -12.350 -35.442 1.00 64.44 105 PRO A N 1
ATOM 844 C CA . PRO A 1 105 ? 21.893 -10.894 -35.446 1.00 64.44 105 PRO A CA 1
ATOM 845 C C . PRO A 1 105 ? 22.485 -10.341 -36.759 1.00 64.44 105 PRO A C 1
ATOM 847 O O . PRO A 1 105 ? 22.652 -9.131 -36.902 1.00 64.44 105 PRO A O 1
ATOM 850 N N . CYS A 1 106 ? 22.818 -11.220 -37.707 1.00 51.84 106 CYS A N 1
ATOM 851 C CA . CYS A 1 106 ? 23.365 -10.891 -39.017 1.00 51.84 106 CYS A CA 1
ATOM 852 C C . CYS A 1 106 ? 22.297 -10.690 -40.106 1.00 51.84 106 CYS A C 1
ATOM 854 O O . CYS A 1 106 ? 22.664 -10.237 -41.177 1.00 51.84 106 CYS A O 1
ATOM 856 N N . SER A 1 107 ? 21.020 -11.026 -39.876 1.00 56.88 107 SER A N 1
ATOM 857 C CA . SER A 1 107 ? 19.979 -10.994 -40.923 1.00 56.88 107 SER A CA 1
ATOM 858 C C . SER A 1 107 ? 18.970 -9.846 -40.801 1.00 56.88 107 SER A C 1
ATOM 860 O O . SER A 1 107 ? 17.937 -9.900 -41.446 1.00 56.88 107 SER A O 1
ATOM 862 N N . LEU A 1 108 ? 19.199 -8.864 -39.924 1.00 54.94 108 LEU A N 1
ATOM 863 C CA . LEU A 1 108 ? 18.261 -7.747 -39.693 1.00 54.94 108 LEU A CA 1
ATOM 864 C C . LEU A 1 108 ? 18.857 -6.370 -39.998 1.00 54.94 108 LEU A C 1
ATOM 866 O O . LEU A 1 108 ? 18.123 -5.396 -40.095 1.00 54.94 108 LEU A O 1
ATOM 870 N N . LYS A 1 109 ? 20.185 -6.268 -40.141 1.00 54.47 109 LYS A N 1
ATOM 871 C CA . LYS A 1 109 ? 20.851 -4.991 -40.444 1.00 54.47 109 LYS A CA 1
ATOM 872 C C . LYS A 1 109 ? 20.724 -4.567 -41.907 1.00 54.47 109 LYS A C 1
ATOM 874 O O . LYS A 1 109 ? 20.975 -3.4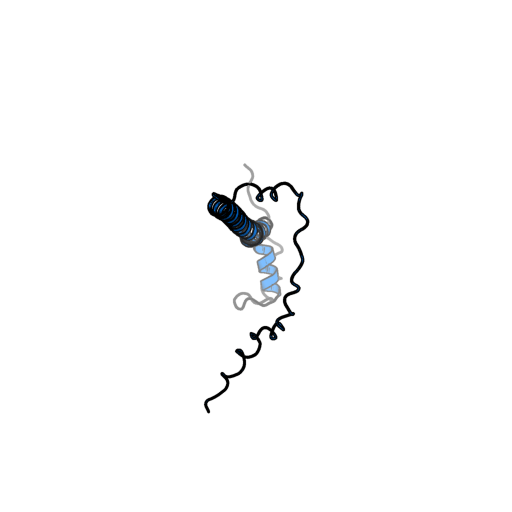03 -42.189 1.00 54.47 109 LYS A O 1
ATOM 879 N N . ASP A 1 110 ? 20.316 -5.474 -42.791 1.00 52.00 110 ASP A N 1
ATOM 880 C CA . ASP A 1 110 ? 20.307 -5.232 -44.235 1.00 52.00 110 ASP A CA 1
ATOM 881 C C . ASP A 1 110 ? 18.899 -4.945 -44.808 1.00 52.00 110 ASP A C 1
ATOM 883 O O . ASP A 1 110 ? 18.802 -4.452 -45.928 1.00 52.00 110 ASP A O 1
ATOM 887 N N . ASP A 1 111 ? 17.814 -5.169 -44.047 1.00 53.19 111 ASP A N 1
ATOM 888 C CA . ASP A 1 111 ? 16.431 -5.113 -44.571 1.00 53.19 111 ASP A CA 1
ATOM 889 C C . ASP A 1 111 ? 15.567 -3.929 -44.051 1.00 53.19 111 ASP A C 1
ATOM 891 O O . ASP A 1 111 ? 14.474 -3.690 -44.562 1.00 53.19 111 ASP A O 1
ATOM 895 N N . GLU A 1 112 ? 16.033 -3.139 -43.074 1.00 53.28 112 GLU A N 1
ATOM 896 C CA . GLU A 1 112 ? 15.227 -2.115 -42.361 1.00 53.28 112 GLU A CA 1
ATOM 897 C C . GLU A 1 112 ? 15.346 -0.670 -42.919 1.00 53.28 112 GLU A C 1
ATOM 899 O O . GLU A 1 112 ? 14.990 0.290 -42.238 1.00 53.28 112 GLU A O 1
ATOM 904 N N . GLU A 1 113 ? 15.804 -0.461 -44.163 1.00 49.88 113 GLU A N 1
ATOM 905 C CA . GLU A 1 113 ? 15.719 0.868 -44.817 1.00 49.88 113 GLU A CA 1
ATOM 906 C C . GLU A 1 113 ? 14.414 1.088 -45.615 1.00 49.88 113 GLU A C 1
ATOM 908 O O . GLU A 1 113 ? 14.264 2.108 -46.292 1.00 49.88 113 GLU A O 1
ATOM 913 N N . GLY A 1 114 ? 13.432 0.177 -45.551 1.00 43.16 114 GLY A N 1
ATOM 914 C CA . GLY A 1 114 ? 12.355 0.191 -46.544 1.00 43.16 114 GLY A CA 1
ATOM 915 C C . GLY A 1 114 ? 10.989 -0.383 -46.190 1.00 43.16 114 GLY A C 1
ATOM 916 O O . GLY A 1 114 ? 10.398 -0.974 -47.079 1.00 43.16 114 GLY A O 1
ATOM 917 N N . GLU A 1 115 ? 10.403 -0.172 -45.007 1.00 47.34 115 GLU A N 1
ATOM 918 C CA . GLU A 1 115 ? 8.928 -0.126 -44.942 1.00 47.34 115 GLU A CA 1
ATOM 919 C C . GLU A 1 115 ? 8.391 0.565 -43.682 1.00 47.34 115 GLU A C 1
ATOM 921 O O . GLU A 1 115 ? 8.297 -0.010 -42.607 1.00 47.34 115 GLU A O 1
ATOM 926 N N . GLY A 1 116 ? 7.991 1.827 -43.825 1.00 40.06 116 GLY A N 1
ATOM 927 C CA . GLY A 1 116 ? 7.396 2.601 -42.736 1.00 40.06 116 GLY A CA 1
ATOM 928 C C . GLY A 1 116 ? 6.492 3.726 -43.222 1.00 40.06 116 GLY A C 1
ATOM 929 O O . GLY A 1 116 ? 6.423 4.767 -42.584 1.00 40.06 116 GLY A O 1
ATOM 930 N N . ASP A 1 117 ? 5.812 3.558 -44.360 1.00 45.84 117 ASP A N 1
ATOM 931 C CA . ASP A 1 117 ? 4.742 4.474 -44.761 1.00 45.84 117 ASP A CA 1
ATOM 932 C C . ASP A 1 117 ? 3.649 3.723 -45.529 1.00 45.84 117 ASP A C 1
ATOM 934 O O . ASP A 1 117 ? 3.756 3.486 -46.734 1.00 45.84 117 ASP A O 1
ATOM 938 N N . LYS A 1 118 ? 2.588 3.317 -44.813 1.00 41.97 118 LYS A N 1
ATOM 939 C CA . LYS A 1 118 ? 1.224 3.249 -45.361 1.00 41.97 118 LYS A CA 1
ATOM 940 C C . LYS A 1 118 ? 0.150 3.033 -44.286 1.00 41.97 118 LYS A C 1
ATOM 942 O O . LYS A 1 118 ? 0.030 1.965 -43.701 1.00 41.97 118 LYS A O 1
ATOM 947 N N . LYS A 1 119 ? -0.766 4.016 -44.251 1.00 38.75 119 LYS A N 1
ATOM 948 C CA . LYS A 1 119 ? -2.169 4.003 -43.760 1.00 38.75 119 LYS A CA 1
ATOM 949 C C . LYS A 1 119 ? -2.369 4.023 -42.231 1.00 38.75 119 LYS A C 1
ATOM 951 O O . LYS A 1 119 ? -1.940 3.137 -41.519 1.00 38.75 119 LYS A O 1
ATOM 956 N N . LYS A 1 120 ? -3.174 4.942 -41.680 1.00 37.03 120 LYS A N 1
ATOM 957 C CA . LYS A 1 120 ? -4.515 5.343 -42.152 1.00 37.03 120 LYS A CA 1
ATOM 958 C C . LYS A 1 120 ? -4.825 6.833 -41.962 1.00 37.03 120 LYS A C 1
ATOM 960 O O . LYS A 1 120 ? -4.849 7.344 -40.851 1.00 37.03 120 LYS A O 1
ATOM 965 N N . LYS A 1 121 ? -5.242 7.448 -43.070 1.00 38.41 121 LYS A N 1
ATOM 966 C CA . LYS A 1 121 ? -6.195 8.560 -43.146 1.00 38.41 121 LYS A CA 1
ATOM 967 C C . LYS A 1 121 ? -7.604 7.963 -43.275 1.00 38.41 121 LYS A C 1
ATOM 969 O O . LYS A 1 121 ? -7.853 7.295 -44.279 1.00 38.41 121 LYS A O 1
ATOM 974 N N . LYS A 1 122 ? -8.479 8.178 -42.290 1.00 34.59 122 LYS A N 1
ATOM 975 C CA . LYS A 1 122 ? -9.880 8.622 -42.435 1.00 34.59 122 LYS A CA 1
ATOM 976 C C . LYS A 1 122 ? -10.488 8.840 -41.055 1.00 34.59 122 LYS A C 1
ATOM 978 O O . LYS A 1 122 ? -10.332 7.927 -40.219 1.00 34.59 122 LYS A O 1
#

Foldseek 3Di:
DDDDPPDPPPVPDPDDDDDDDDDPDDDDPDDDPDPDPPDPPPPVVVVVVVVVVVVVVVVVVVVVCCCVVPVVVVVVVVCVCPVPDDPVVVVLVCQCVCVDPPRHNVPPPPPPPDDDDDDDDD

Secondary structure (DSSP, 8-state):
-------SSSS-------------PPPPS-PPPP-PPS-SSSHHHHHHHHHHHHHHHHHHHHHHHHIIIIIHHHHHHHHHHHHT--HHHHHHHHHHTT--TTS-TTSSTTTTTS--------

Sequence (122 aa):
MINLRRNWFTFILPKARKQGKMSTASKPKGQPPPKLPPQLMHNHRQMALRNVAVAVGSALFAAMAFHLLHNKPKKKKYRDFYSNYDPEKSFMRMAEGGYLHSCPPCSLKDDEEGEGDKKKKK

pLDDT: mean 72.15, std 18.97, range [34.59, 97.44]

InterPro domains:
  IPR034884 Mitochondrial cytochrome c oxidase subunit VIc/VIIs [PF02937] (38-103)
  IPR037169 Mitochondrial cytochrome c oxidase subunit VIc/VIIs superfamily [G3DSA:4.10.93.10] (36-103)
  IPR037169 Mitochondrial cytochrome c oxidase subunit VIc/VIIs superfamily [SSF81415] (37-103)
  IPR051389 Cytochrome c oxidase subunit VIc [PTHR48416] (36-105)